Protein AF-A0A2N9B604-F1 (afdb_monomer)

Structure (mmCIF, N/CA/C/O backbone):
data_AF-A0A2N9B604-F1
#
_entry.id   AF-A0A2N9B604-F1
#
loop_
_atom_site.group_PDB
_atom_site.id
_atom_site.t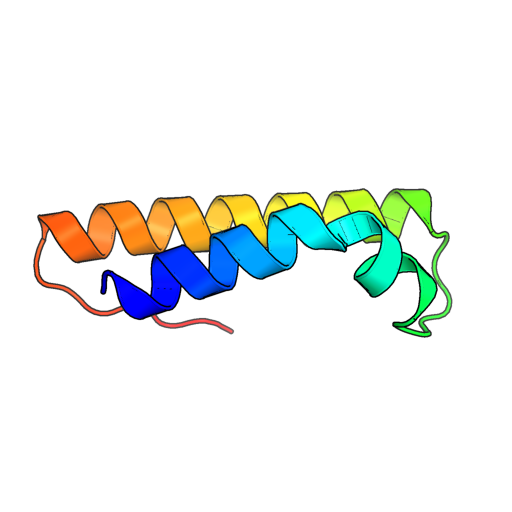ype_symbol
_atom_site.label_atom_id
_atom_site.label_alt_id
_atom_site.label_comp_id
_atom_site.label_asym_id
_atom_site.label_entity_id
_atom_site.label_seq_id
_atom_site.pdbx_PDB_ins_code
_atom_site.Cartn_x
_atom_site.Cartn_y
_atom_site.Cartn_z
_atom_site.occupancy
_atom_site.B_iso_or_equiv
_atom_site.auth_seq_id
_atom_site.auth_comp_id
_atom_site.auth_asym_id
_atom_site.auth_atom_id
_atom_site.pdbx_PDB_model_num
ATOM 1 N N . MET A 1 1 ? -5.893 1.658 9.888 1.00 74.94 1 MET A N 1
ATOM 2 C CA . MET A 1 1 ? -5.289 2.266 8.678 1.00 74.94 1 MET A CA 1
ATOM 3 C C . MET A 1 1 ? -5.916 1.801 7.340 1.00 74.94 1 MET A C 1
ATOM 5 O O . MET A 1 1 ? -5.197 1.285 6.491 1.00 74.94 1 MET A O 1
ATOM 9 N N . PRO A 1 2 ? -7.223 2.010 7.069 1.00 81.19 2 PRO A N 1
ATOM 10 C CA . PRO A 1 2 ? -7.792 1.683 5.749 1.00 81.19 2 PRO A CA 1
ATOM 11 C C . PRO A 1 2 ? -7.293 2.594 4.612 1.00 81.19 2 PRO A C 1
ATOM 13 O O . PRO A 1 2 ? -7.067 2.115 3.505 1.00 81.19 2 PRO A O 1
ATOM 16 N N . GLY A 1 3 ? -7.094 3.892 4.886 1.00 89.69 3 GLY A N 1
ATOM 17 C CA . GLY A 1 3 ? -6.601 4.863 3.896 1.00 89.69 3 GLY A CA 1
ATOM 18 C C . GLY A 1 3 ? -5.199 4.526 3.387 1.00 89.69 3 GLY A C 1
ATOM 19 O O . GLY A 1 3 ? -4.991 4.402 2.188 1.00 89.69 3 GLY A O 1
ATOM 20 N N . PHE A 1 4 ? -4.278 4.226 4.304 1.00 89.69 4 PHE A N 1
ATOM 21 C CA . PHE A 1 4 ? -2.910 3.843 3.954 1.00 89.69 4 PHE A CA 1
ATOM 22 C C . PHE A 1 4 ? -2.836 2.568 3.097 1.00 89.69 4 PHE A C 1
ATOM 24 O O . PHE A 1 4 ? -2.115 2.521 2.108 1.00 89.69 4 PHE A O 1
ATOM 31 N N . LEU A 1 5 ? -3.626 1.533 3.410 1.00 92.38 5 LEU A N 1
ATOM 32 C CA . LEU A 1 5 ? -3.672 0.318 2.581 1.00 92.38 5 LEU A CA 1
ATOM 33 C C . LEU A 1 5 ? -4.226 0.590 1.173 1.00 92.38 5 LEU A C 1
ATOM 35 O O . LEU A 1 5 ? -3.783 -0.034 0.211 1.00 92.38 5 LEU A O 1
ATOM 39 N N . ARG A 1 6 ? -5.163 1.536 1.038 1.00 94.44 6 ARG A N 1
ATOM 40 C CA . ARG A 1 6 ?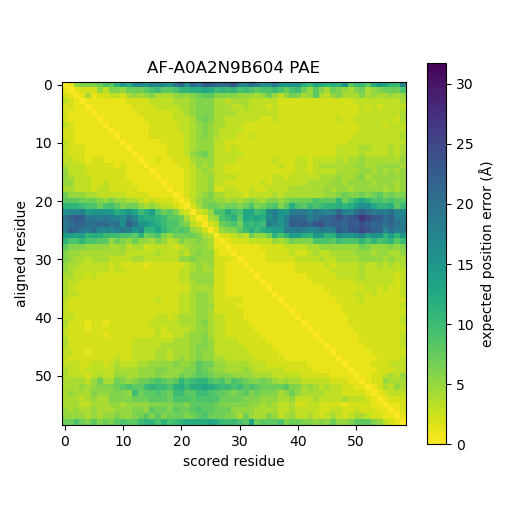 -5.677 1.978 -0.265 1.00 94.44 6 ARG A CA 1
ATOM 41 C C . ARG A 1 6 ? -4.603 2.703 -1.076 1.00 94.44 6 ARG A C 1
ATOM 43 O O . ARG A 1 6 ? -4.491 2.454 -2.272 1.00 94.44 6 ARG A O 1
ATOM 50 N N . GLU A 1 7 ? -3.802 3.549 -0.440 1.00 93.88 7 GLU A N 1
ATOM 51 C CA . GLU A 1 7 ? -2.660 4.206 -1.087 1.00 93.88 7 GLU A CA 1
ATOM 52 C C . GLU A 1 7 ? -1.617 3.185 -1.551 1.00 93.88 7 GLU A C 1
ATOM 54 O O . GLU A 1 7 ? -1.187 3.226 -2.701 1.00 93.88 7 GLU A O 1
ATOM 59 N N . VAL A 1 8 ? -1.274 2.202 -0.712 1.00 93.44 8 VAL A N 1
ATOM 60 C CA . VAL A 1 8 ? -0.360 1.115 -1.102 1.00 93.44 8 VAL A CA 1
ATOM 61 C C . VAL A 1 8 ? -0.909 0.337 -2.301 1.00 93.44 8 VAL A C 1
ATOM 63 O O . VAL A 1 8 ? -0.167 0.062 -3.243 1.00 93.44 8 VAL A O 1
ATOM 66 N N . ALA A 1 9 ? -2.209 0.031 -2.323 1.00 93.69 9 ALA A N 1
ATOM 67 C CA . ALA A 1 9 ? -2.845 -0.620 -3.468 1.00 93.69 9 ALA A CA 1
ATOM 68 C C . ALA A 1 9 ? -2.768 0.236 -4.748 1.00 93.69 9 ALA A C 1
ATOM 70 O O . ALA A 1 9 ? -2.492 -0.300 -5.822 1.00 93.69 9 ALA A O 1
ATOM 71 N N . LEU A 1 10 ? -2.943 1.557 -4.639 1.00 96.00 10 LEU A N 1
ATOM 72 C CA . LEU A 1 10 ? -2.802 2.486 -5.763 1.00 96.00 10 LEU A CA 1
ATOM 73 C C . LEU A 1 10 ? -1.368 2.497 -6.313 1.00 96.00 10 LEU A C 1
ATOM 75 O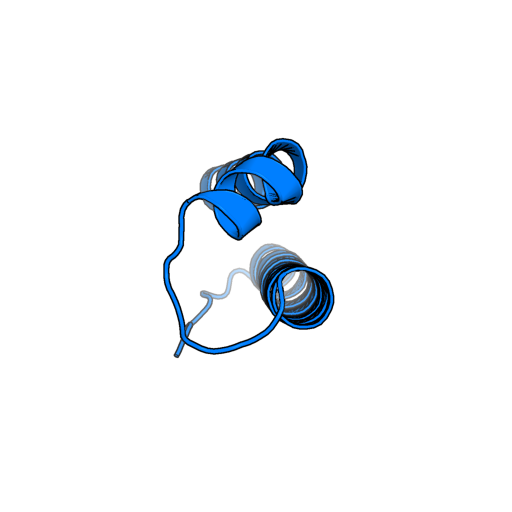 O . LEU A 1 10 ? -1.180 2.450 -7.529 1.00 96.00 10 LEU A O 1
ATOM 79 N N . LEU A 1 11 ? -0.359 2.508 -5.438 1.00 93.94 11 LEU A N 1
ATOM 80 C CA . LEU A 1 11 ? 1.048 2.447 -5.844 1.00 93.94 11 LEU A CA 1
ATOM 81 C C . LEU A 1 11 ? 1.369 1.133 -6.564 1.00 93.94 11 LEU A C 1
ATOM 83 O O . LEU A 1 11 ? 2.048 1.143 -7.586 1.00 93.94 11 LEU A O 1
ATOM 87 N N . ARG A 1 12 ? 0.835 0.006 -6.080 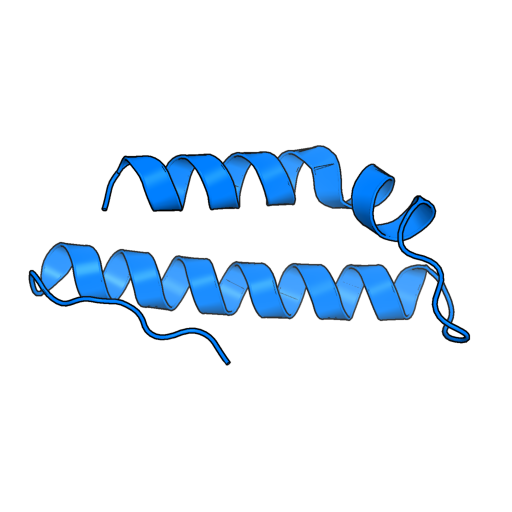1.00 93.19 12 ARG A N 1
ATOM 88 C CA . ARG A 1 12 ? 0.997 -1.300 -6.737 1.00 93.19 12 ARG A CA 1
ATOM 89 C C . ARG A 1 12 ? 0.351 -1.340 -8.119 1.00 93.19 12 ARG A C 1
ATOM 91 O O . ARG A 1 12 ? 0.956 -1.867 -9.046 1.00 93.19 12 ARG A O 1
ATOM 98 N N . ALA A 1 13 ? -0.848 -0.778 -8.262 1.00 95.81 13 ALA A N 1
ATOM 99 C CA . ALA A 1 13 ? -1.554 -0.725 -9.542 1.00 95.81 13 ALA A CA 1
ATOM 100 C C . ALA A 1 13 ? -0.809 0.111 -10.599 1.00 95.81 13 ALA A C 1
ATOM 102 O O . ALA A 1 13 ? -0.960 -0.137 -11.7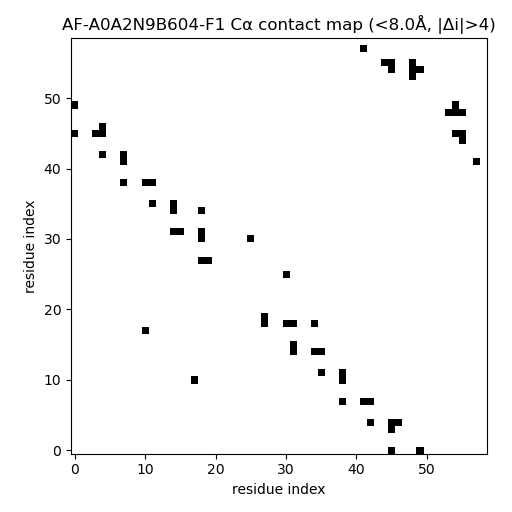90 1.00 95.81 13 ALA A O 1
ATOM 103 N N . ASN A 1 14 ? 0.017 1.067 -10.165 1.00 95.31 14 ASN A N 1
ATOM 104 C CA . ASN A 1 14 ? 0.774 1.971 -11.033 1.00 95.31 14 ASN A CA 1
ATOM 105 C C . ASN A 1 14 ? 2.291 1.706 -10.996 1.00 95.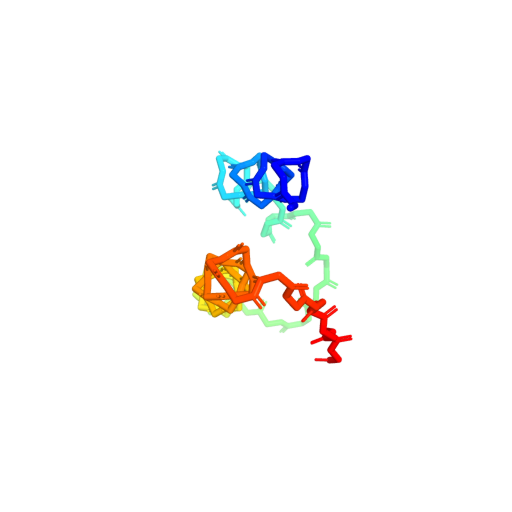31 14 ASN A C 1
ATOM 107 O O . ASN A 1 14 ? 3.082 2.580 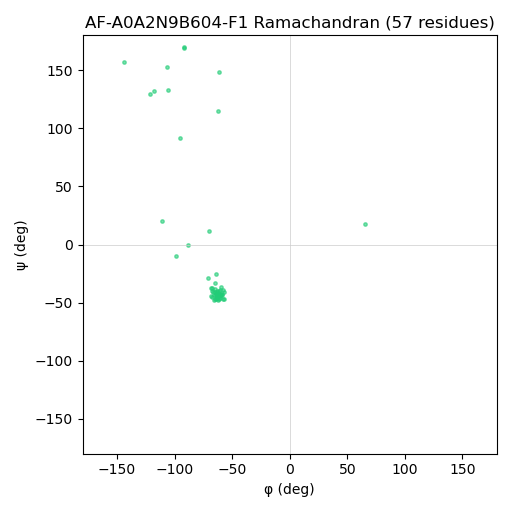-11.351 1.00 95.31 14 ASN A O 1
ATOM 111 N N . LEU A 1 15 ? 2.717 0.513 -10.563 1.00 91.62 15 LEU A N 1
ATOM 112 C CA . LEU A 1 15 ? 4.126 0.200 -10.314 1.00 91.62 15 LEU A CA 1
ATOM 113 C C . LEU A 1 15 ? 5.018 0.410 -11.545 1.00 91.62 15 LEU A C 1
ATOM 115 O O . LEU A 1 15 ? 6.124 0.938 -11.419 1.00 91.62 15 LEU A O 1
ATOM 119 N N . ASP A 1 16 ? 4.542 0.027 -12.729 1.00 89.69 16 ASP A N 1
ATOM 120 C CA . ASP A 1 16 ? 5.311 0.156 -13.969 1.00 89.69 16 ASP A CA 1
ATOM 121 C C . ASP A 1 16 ? 5.510 1.635 -14.351 1.00 89.69 16 ASP A C 1
ATOM 123 O O . ASP A 1 16 ? 6.620 2.046 -14.692 1.00 89.69 16 ASP A O 1
ATOM 127 N N . LEU A 1 17 ? 4.476 2.469 -14.177 1.00 90.75 17 LEU A N 1
ATOM 128 C CA . LEU A 1 17 ? 4.552 3.919 -14.388 1.00 90.75 17 LEU A CA 1
ATOM 129 C C . LEU A 1 17 ? 5.524 4.585 -13.402 1.00 90.75 17 LEU A C 1
ATOM 131 O O . LEU A 1 17 ? 6.350 5.410 -13.794 1.00 90.75 17 LEU A O 1
ATOM 135 N N . ILE A 1 18 ? 5.466 4.203 -12.124 1.00 89.56 18 ILE A N 1
ATOM 136 C CA . ILE A 1 18 ? 6.371 4.718 -11.085 1.00 89.56 18 ILE A CA 1
ATOM 137 C C . ILE A 1 18 ? 7.814 4.310 -11.394 1.00 89.56 18 ILE A C 1
ATOM 139 O O . ILE A 1 18 ? 8.736 5.117 -11.279 1.00 89.56 18 ILE A O 1
ATOM 143 N N . THR A 1 19 ? 8.020 3.065 -11.821 1.00 87.81 19 THR A N 1
ATOM 144 C CA . THR A 1 19 ? 9.341 2.545 -12.190 1.00 87.81 19 THR A CA 1
ATOM 145 C C . THR A 1 19 ? 9.944 3.334 -13.351 1.00 87.81 19 THR A C 1
ATOM 147 O O . THR A 1 19 ? 11.120 3.681 -13.288 1.00 87.81 19 THR A O 1
ATOM 150 N N . ALA A 1 20 ? 9.147 3.657 -14.373 1.00 86.62 20 ALA A N 1
ATOM 151 C CA . ALA A 1 20 ? 9.598 4.392 -15.553 1.00 86.62 20 ALA A CA 1
ATOM 152 C C . ALA A 1 20 ? 9.905 5.877 -15.288 1.00 86.62 20 ALA A C 1
ATOM 154 O O . ALA A 1 20 ? 10.745 6.456 -15.967 1.00 86.62 20 ALA A O 1
ATOM 155 N N . THR A 1 21 ? 9.232 6.495 -14.315 1.00 85.56 21 THR A N 1
ATOM 156 C CA . THR A 1 21 ? 9.322 7.943 -14.041 1.00 85.56 21 THR A CA 1
ATOM 157 C C . THR A 1 21 ? 10.262 8.304 -12.889 1.00 85.56 21 THR A C 1
ATOM 159 O O . THR A 1 21 ? 10.578 9.475 -12.696 1.00 85.56 21 THR A O 1
ATOM 162 N N . THR A 1 22 ? 10.741 7.321 -12.121 1.00 74.94 22 THR A N 1
ATOM 163 C CA . THR A 1 22 ? 11.674 7.561 -11.012 1.00 74.94 22 THR A CA 1
ATOM 164 C C . THR A 1 22 ? 13.119 7.362 -11.479 1.00 74.94 22 THR A C 1
ATOM 166 O O . THR A 1 22 ? 13.647 6.251 -11.415 1.00 74.94 22 THR A O 1
ATOM 169 N N . GLU A 1 23 ? 13.771 8.434 -11.935 1.00 60.94 23 GLU A N 1
ATOM 170 C CA . GLU A 1 23 ? 15.158 8.404 -12.421 1.00 60.94 23 GLU A CA 1
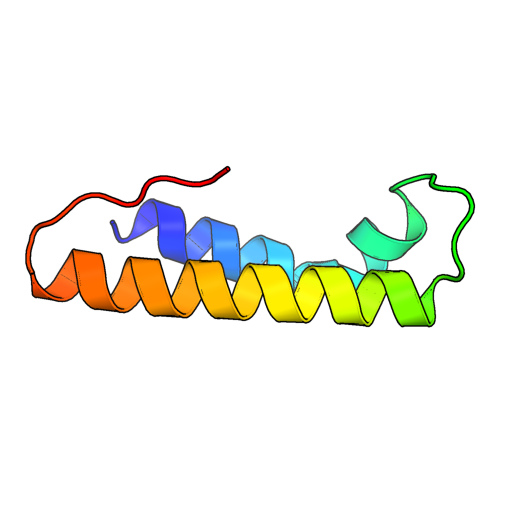ATOM 171 C C . GLU A 1 23 ? 16.153 7.977 -11.321 1.00 60.94 23 GLU A C 1
ATOM 173 O O . GLU A 1 23 ? 16.370 8.660 -10.318 1.00 60.94 23 GLU A O 1
ATOM 178 N N . ARG A 1 24 ? 16.795 6.821 -11.514 1.00 64.12 24 ARG A N 1
ATOM 179 C CA . ARG A 1 24 ? 18.015 6.397 -10.810 1.00 64.12 24 ARG A CA 1
ATOM 180 C C . ARG A 1 24 ? 18.912 5.624 -11.782 1.00 64.12 24 ARG A C 1
ATOM 182 O O . ARG A 1 24 ? 18.398 5.012 -12.709 1.00 64.12 24 ARG A O 1
ATOM 189 N N . PRO A 1 25 ? 20.231 5.552 -11.536 1.00 63.84 25 PRO A N 1
ATOM 190 C CA . PRO A 1 25 ? 21.195 4.929 -12.453 1.00 63.84 25 PRO A CA 1
ATOM 191 C C . PRO A 1 25 ? 21.111 3.387 -12.577 1.00 63.84 25 PRO A C 1
ATOM 193 O O . PRO A 1 25 ? 22.023 2.782 -13.130 1.00 63.84 25 PRO A O 1
ATOM 196 N N . ARG A 1 26 ? 20.064 2.722 -12.057 1.00 63.88 26 ARG A N 1
ATOM 197 C CA . ARG A 1 26 ? 19.895 1.251 -12.104 1.00 63.88 26 ARG A CA 1
ATOM 198 C C . ARG A 1 26 ? 18.817 0.844 -13.112 1.00 63.88 26 ARG A C 1
ATOM 200 O O . ARG A 1 26 ? 17.887 1.606 -13.355 1.00 63.88 26 ARG A O 1
ATOM 207 N N . GLY A 1 27 ? 18.926 -0.363 -13.672 1.00 79.81 27 GLY A N 1
ATOM 208 C CA . GLY A 1 27 ? 18.006 -0.873 -14.696 1.00 79.81 27 GLY A CA 1
ATOM 209 C C . GLY A 1 27 ? 16.545 -0.989 -14.228 1.00 79.81 27 GLY A C 1
ATOM 210 O O . GLY A 1 27 ? 16.272 -1.285 -13.063 1.00 79.81 27 GLY A O 1
ATOM 211 N N . LEU A 1 28 ? 15.597 -0.796 -15.156 1.00 81.44 28 LEU A N 1
ATOM 212 C CA . LEU A 1 28 ? 14.151 -0.744 -14.877 1.00 81.44 28 LEU A CA 1
ATOM 213 C C . LEU A 1 28 ? 13.599 -2.017 -14.206 1.00 81.44 28 LEU A C 1
ATOM 215 O O . LEU A 1 28 ? 12.785 -1.916 -13.294 1.00 81.44 28 LEU A O 1
ATOM 219 N N . ALA A 1 29 ? 14.055 -3.208 -14.609 1.00 84.19 29 ALA A N 1
ATOM 220 C CA . ALA A 1 29 ? 13.605 -4.475 -14.017 1.00 84.19 29 ALA A CA 1
ATOM 221 C C . ALA A 1 29 ? 14.024 -4.606 -12.541 1.00 84.19 29 ALA A C 1
ATOM 223 O O . ALA A 1 29 ? 13.188 -4.848 -11.675 1.00 84.19 29 ALA A O 1
ATOM 224 N N . GLU A 1 30 ? 15.296 -4.331 -12.238 1.00 84.88 30 GLU A N 1
ATOM 225 C CA . GLU A 1 30 ? 15.814 -4.339 -10.864 1.00 84.88 30 GLU A CA 1
ATOM 226 C C . GLU A 1 30 ? 15.072 -3.317 -9.986 1.00 84.88 30 GLU A C 1
ATOM 228 O O . GLU A 1 30 ? 14.786 -3.557 -8.810 1.00 84.88 30 GLU A O 1
ATOM 233 N N . ARG A 1 31 ? 14.715 -2.164 -10.567 1.00 85.00 31 ARG A N 1
ATOM 234 C CA . ARG A 1 31 ? 13.947 -1.129 -9.876 1.00 85.00 31 ARG A CA 1
ATOM 235 C C . ARG A 1 31 ? 12.520 -1.576 -9.569 1.00 85.00 31 ARG A C 1
ATOM 237 O O . ARG A 1 31 ? 12.063 -1.358 -8.444 1.00 85.00 31 ARG A O 1
ATOM 244 N N . ARG A 1 32 ? 11.841 -2.191 -10.538 1.00 89.75 32 ARG A N 1
ATOM 245 C CA . ARG A 1 32 ? 10.493 -2.746 -10.370 1.00 89.75 32 ARG A CA 1
ATOM 246 C C . ARG A 1 32 ? 10.467 -3.763 -9.235 1.00 89.75 32 ARG A C 1
ATOM 248 O O . ARG A 1 32 ? 9.629 -3.648 -8.345 1.00 89.75 32 ARG A O 1
ATOM 255 N N . ASP A 1 33 ? 11.432 -4.678 -9.214 1.00 90.88 33 ASP A N 1
ATOM 256 C CA . ASP A 1 33 ? 11.529 -5.721 -8.191 1.00 90.88 33 ASP A CA 1
ATOM 257 C C . ASP A 1 33 ? 11.802 -5.135 -6.797 1.00 90.88 33 ASP A C 1
ATOM 259 O O . ASP A 1 33 ? 11.181 -5.535 -5.809 1.00 90.88 33 ASP A O 1
ATOM 263 N N . GLN A 1 34 ? 12.676 -4.125 -6.700 1.00 90.12 34 GLN A N 1
ATOM 264 C CA . GLN A 1 34 ? 12.924 -3.413 -5.440 1.00 90.12 34 GLN A CA 1
ATOM 265 C C . GLN A 1 34 ? 11.675 -2.688 -4.926 1.00 90.12 34 GLN A C 1
ATOM 267 O O . GLN A 1 34 ? 11.398 -2.718 -3.724 1.00 90.12 34 GLN A O 1
ATOM 272 N N . LEU A 1 35 ? 10.932 -2.017 -5.810 1.00 90.62 35 LEU A N 1
ATOM 273 C CA . LEU A 1 35 ? 9.704 -1.312 -5.445 1.00 90.62 35 LEU A CA 1
ATOM 274 C C . LEU A 1 35 ? 8.589 -2.285 -5.047 1.00 90.62 35 LEU A C 1
ATOM 276 O O . LEU A 1 35 ? 7.960 -2.073 -4.012 1.00 90.62 35 LEU A O 1
ATOM 280 N N . ASP A 1 36 ? 8.389 -3.372 -5.795 1.00 93.81 36 ASP A N 1
ATOM 281 C CA . ASP A 1 36 ? 7.408 -4.410 -5.457 1.00 93.81 36 ASP A CA 1
ATOM 282 C C . ASP A 1 36 ? 7.728 -5.050 -4.100 1.00 93.81 36 ASP A C 1
ATOM 284 O O . ASP A 1 36 ? 6.857 -5.145 -3.235 1.00 93.81 36 ASP A O 1
ATOM 288 N N . SER A 1 37 ? 8.993 -5.411 -3.859 1.00 94.44 37 SER A N 1
ATOM 289 C CA . SER A 1 37 ? 9.428 -5.992 -2.585 1.00 94.44 37 SER A CA 1
ATOM 290 C C . SER A 1 37 ? 9.189 -5.042 -1.403 1.00 94.44 37 SER A C 1
ATOM 292 O O . SER A 1 37 ? 8.630 -5.444 -0.376 1.00 94.44 37 SER A O 1
ATOM 294 N N . ARG A 1 38 ? 9.518 -3.749 -1.555 1.00 93.50 38 ARG A N 1
ATOM 295 C CA . ARG A 1 38 ? 9.245 -2.737 -0.519 1.00 93.50 38 ARG A CA 1
ATOM 296 C C . ARG A 1 38 ? 7.749 -2.560 -0.271 1.00 93.50 38 ARG A C 1
ATOM 298 O O . ARG A 1 38 ? 7.336 -2.562 0.887 1.00 93.50 38 ARG A O 1
ATOM 305 N N . LEU A 1 39 ? 6.937 -2.449 -1.323 1.00 95.12 39 LEU A N 1
ATOM 306 C CA . LEU A 1 39 ? 5.485 -2.298 -1.190 1.00 95.12 39 LEU A CA 1
ATOM 307 C C . LEU A 1 39 ? 4.846 -3.521 -0.524 1.00 95.12 39 LEU A C 1
ATOM 309 O O . LEU A 1 39 ? 3.999 -3.352 0.350 1.00 95.12 39 LEU A O 1
ATOM 313 N N . ARG A 1 40 ? 5.292 -4.742 -0.851 1.00 95.50 40 ARG A N 1
ATOM 314 C CA . ARG A 1 40 ? 4.845 -5.975 -0.177 1.00 95.50 40 ARG A CA 1
ATOM 315 C C . ARG A 1 40 ? 5.151 -5.959 1.318 1.00 95.50 40 ARG A C 1
ATOM 317 O O . ARG A 1 40 ? 4.294 -6.341 2.112 1.00 95.50 40 ARG A O 1
ATOM 324 N N . ASN A 1 41 ? 6.349 -5.521 1.706 1.00 95.56 41 ASN A N 1
ATOM 325 C CA . ASN A 1 41 ? 6.731 -5.432 3.116 1.00 95.56 41 ASN A CA 1
ATOM 326 C C . ASN A 1 41 ? 5.879 -4.389 3.862 1.00 95.56 41 ASN A C 1
ATOM 328 O O . ASN A 1 41 ? 5.305 -4.686 4.912 1.00 95.56 41 ASN A O 1
ATOM 332 N N . ILE A 1 42 ? 5.724 -3.198 3.279 1.00 94.62 42 ILE A N 1
ATOM 333 C CA . ILE A 1 42 ? 4.887 -2.127 3.833 1.00 94.62 42 ILE A CA 1
ATOM 334 C C . ILE A 1 42 ? 3.440 -2.604 4.006 1.00 94.62 42 ILE A C 1
ATOM 336 O O . ILE A 1 42 ? 2.855 -2.428 5.074 1.00 94.62 42 ILE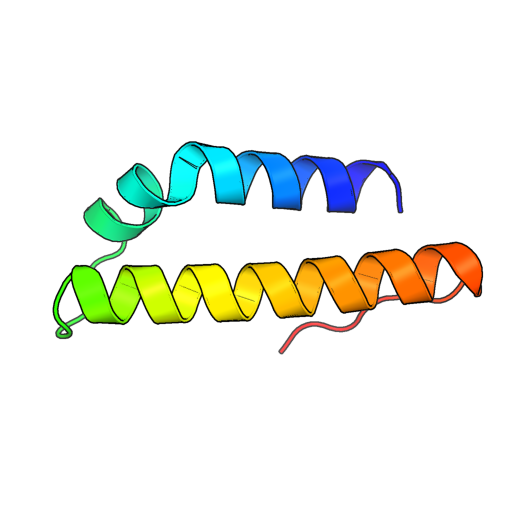 A O 1
ATOM 340 N N . GLU A 1 43 ? 2.874 -3.257 2.991 1.00 95.38 43 GLU A N 1
ATOM 341 C CA . GLU A 1 43 ? 1.515 -3.794 3.030 1.00 95.38 43 GLU A CA 1
ATOM 342 C C . GLU A 1 43 ? 1.349 -4.851 4.127 1.00 95.38 43 GLU A C 1
ATOM 344 O O . GLU A 1 43 ? 0.402 -4.794 4.914 1.00 95.38 43 GLU A O 1
ATOM 349 N N . ALA A 1 44 ? 2.283 -5.802 4.217 1.00 95.19 44 ALA A N 1
ATOM 350 C CA . ALA A 1 44 ? 2.259 -6.846 5.235 1.00 95.19 44 ALA A CA 1
ATOM 351 C C . ALA A 1 44 ? 2.341 -6.254 6.650 1.00 95.19 44 ALA A C 1
ATOM 353 O O . ALA A 1 44 ? 1.579 -6.651 7.535 1.00 95.19 44 ALA A O 1
ATOM 354 N N . THR A 1 45 ? 3.220 -5.273 6.853 1.00 94.88 45 THR A N 1
ATOM 355 C CA . THR A 1 45 ? 3.386 -4.583 8.136 1.00 94.88 45 THR A CA 1
ATOM 356 C C . THR A 1 45 ? 2.139 -3.777 8.497 1.00 94.88 45 THR A C 1
ATOM 358 O O . THR A 1 45 ? 1.647 -3.882 9.618 1.00 94.88 45 THR A O 1
ATOM 361 N N . ALA A 1 46 ? 1.547 -3.058 7.541 1.00 93.75 46 ALA A N 1
ATOM 362 C CA . ALA A 1 46 ? 0.313 -2.303 7.752 1.00 93.75 46 ALA A CA 1
ATOM 363 C C . ALA A 1 46 ? -0.898 -3.185 8.059 1.00 93.75 46 ALA A C 1
ATOM 365 O O . ALA A 1 46 ? -1.709 -2.830 8.916 1.00 93.75 46 ALA A O 1
ATOM 366 N N . ARG A 1 47 ? -1.013 -4.352 7.413 1.00 94.31 47 ARG A N 1
ATOM 367 C CA . ARG A 1 47 ? -2.054 -5.339 7.737 1.00 94.31 47 ARG A CA 1
ATOM 368 C C . ARG A 1 47 ? -1.899 -5.864 9.164 1.00 94.31 47 ARG A C 1
ATOM 370 O O . ARG A 1 47 ? -2.890 -5.939 9.882 1.00 94.31 47 ARG A O 1
ATOM 377 N N . ARG A 1 48 ? -0.672 -6.172 9.600 1.00 94.00 48 ARG A N 1
ATOM 378 C CA . ARG A 1 48 ? -0.398 -6.600 10.985 1.00 94.00 48 ARG A CA 1
ATOM 379 C C . ARG A 1 48 ? -0.723 -5.493 11.990 1.00 94.00 48 ARG A C 1
ATOM 381 O O . ARG A 1 48 ? -1.434 -5.742 12.956 1.00 94.00 48 ARG A O 1
ATOM 388 N N . ALA A 1 49 ? -0.278 -4.267 11.722 1.00 93.62 49 ALA A N 1
ATOM 389 C CA . ALA A 1 49 ? -0.538 -3.116 12.580 1.00 93.62 49 ALA A CA 1
ATOM 390 C C . ALA A 1 49 ? -2.041 -2.820 12.718 1.00 93.62 49 ALA A C 1
ATOM 392 O O . ALA A 1 49 ? -2.512 -2.545 13.817 1.00 93.62 49 ALA A O 1
ATOM 393 N N . LEU A 1 50 ? -2.813 -2.959 11.630 1.00 92.56 50 LEU A N 1
ATOM 394 C CA . LEU A 1 50 ? -4.269 -2.804 11.651 1.00 92.56 50 LEU A CA 1
ATOM 395 C C . LEU A 1 50 ? -4.946 -3.789 12.615 1.00 92.56 50 LEU A C 1
ATOM 397 O O . LEU A 1 50 ? -5.843 -3.380 13.344 1.00 92.56 50 LEU A O 1
ATOM 401 N N . VAL A 1 51 ? -4.519 -5.055 12.621 1.00 93.62 51 VAL A N 1
ATOM 402 C CA . VAL A 1 51 ? -5.071 -6.088 13.515 1.00 93.62 51 VAL A CA 1
ATOM 403 C C . VAL A 1 51 ? -4.720 -5.801 14.976 1.00 93.62 51 VAL A C 1
ATOM 405 O O . VAL A 1 51 ? -5.545 -6.012 15.857 1.00 93.62 51 VAL A O 1
ATOM 408 N N . SER A 1 52 ? -3.517 -5.290 15.238 1.00 92.81 52 SER A N 1
ATOM 409 C CA . SER A 1 52 ? -3.030 -5.009 16.595 1.00 92.81 52 SER A CA 1
ATOM 410 C C . SER A 1 52 ? -3.382 -3.612 17.124 1.00 92.81 52 SER A C 1
ATOM 412 O O . SER A 1 52 ? -2.989 -3.281 18.238 1.00 92.81 52 SER A O 1
ATOM 414 N N . GLY A 1 53 ? -4.068 -2.770 16.340 1.00 90.19 53 GLY A N 1
ATOM 415 C CA . GLY A 1 53 ? -4.315 -1.365 16.694 1.00 90.19 53 GLY A CA 1
ATOM 416 C C . GLY A 1 53 ? -3.044 -0.503 16.762 1.00 90.19 53 GLY A C 1
ATOM 417 O O . GLY A 1 53 ? -3.057 0.568 17.363 1.00 90.19 53 GLY A O 1
ATOM 418 N N . ALA A 1 54 ? -1.947 -0.966 16.162 1.00 90.44 54 ALA A N 1
ATOM 419 C CA . ALA A 1 54 ? -0.643 -0.312 16.182 1.00 90.44 54 ALA A CA 1
ATOM 420 C C . ALA A 1 54 ? -0.440 0.630 14.977 1.00 90.44 54 ALA A C 1
ATOM 422 O O . ALA A 1 54 ? -1.199 0.616 14.003 1.00 90.44 54 ALA A O 1
ATOM 423 N N . GLY A 1 55 ? 0.620 1.441 15.036 1.00 89.31 55 GLY A N 1
ATOM 424 C CA . GLY A 1 55 ? 1.108 2.252 13.915 1.00 89.31 55 GLY A CA 1
ATOM 425 C C . GLY A 1 55 ? 2.171 1.534 13.073 1.00 89.31 55 GLY A C 1
ATOM 426 O O . GLY A 1 55 ? 2.691 0.491 13.464 1.00 89.31 55 GLY A O 1
ATOM 427 N N . VAL A 1 56 ? 2.511 2.113 11.919 1.00 88.50 56 VAL A N 1
ATOM 428 C CA . VAL A 1 56 ? 3.610 1.658 11.048 1.00 88.50 56 VAL A CA 1
ATOM 429 C C . VAL A 1 56 ? 4.647 2.772 10.944 1.00 88.50 56 VAL A C 1
ATOM 431 O O . VAL A 1 56 ? 4.285 3.912 10.661 1.00 88.50 56 VAL A O 1
ATOM 434 N N . LEU A 1 57 ? 5.924 2.438 11.133 1.00 89.19 57 LEU A N 1
ATOM 435 C CA . LEU A 1 57 ? 7.060 3.318 10.854 1.00 89.19 57 LEU A CA 1
ATOM 436 C C . LEU A 1 57 ? 7.753 2.843 9.570 1.00 89.19 57 LEU A C 1
ATOM 438 O O . LEU A 1 57 ? 8.012 1.651 9.419 1.00 89.19 57 LEU A O 1
ATOM 442 N N . ILE A 1 58 ? 8.045 3.766 8.653 1.00 86.50 58 ILE A N 1
ATOM 443 C CA . ILE A 1 58 ? 8.701 3.488 7.367 1.00 86.50 58 ILE A CA 1
ATOM 444 C C . ILE A 1 58 ? 9.989 4.309 7.308 1.00 86.50 58 ILE A C 1
ATOM 446 O O . ILE A 1 58 ? 9.949 5.512 7.560 1.00 86.50 58 ILE A O 1
ATOM 450 N N . TRP A 1 59 ? 11.104 3.655 6.979 1.00 82.50 59 TRP A N 1
ATOM 451 C CA . TRP A 1 59 ? 12.439 4.247 6.861 1.00 82.50 59 TRP A CA 1
ATOM 452 C C . TRP A 1 59 ? 13.174 3.689 5.631 1.00 82.50 59 TRP A C 1
ATOM 454 O O . TRP A 1 59 ? 12.965 2.499 5.280 1.00 82.50 59 TRP A O 1
#

Mean predicted aligned error: 4.45 Å

Secondary structure (DSSP, 8-state):
-HHHHHHHHHHHHTHHHHHHHS--SS-HHHHHHHHHHHHHHHHHHHHHHHHHT------

Organism: NCBI:txid1079985

Solvent-accessible surface area (backbone atoms only — not comparable to full-atom values): 3595 Å² total; per-residue (Å²): 101,71,67,60,56,51,50,53,52,52,50,62,77,40,40,70,61,50,41,74,70,57,89,59,103,65,59,62,67,65,48,39,53,52,50,50,54,51,50,52,50,52,50,54,50,46,55,52,17,50,76,71,76,50,82,81,88,87,134

Sequence (59 aa):
MPGFLREVALLRANLDLITATTERPRGLAERRDQLDSRLRNIEATARRALVSGAGVLIW

pLDDT: mean 88.52, std 8.41, range [60.94, 96.0]

Radius of gyration: 12.81 Å; Cα contacts (8 Å, |Δi|>4): 31; chains: 1; bounding box: 29×15×32 Å

Foldseek 3Di:
DVVVLVVLVVCVVCLLVCLVPDDDPDDSVVSSVVSVVLSVVQNVQVVVCVVVVHDDDDD